Protein AF-C0GAB8-F1 (afdb_monomer_lite)

Sequence (96 aa):
MADLSRGYDPVHWDDAWADWDCPWRKIARIDKKTPPSWKLADDIISAGLRGLLFPSLRHAGGTNLVIFPANLMAGDEVDVYDPDNRLPRDQSSWPH

InterPro domains:
  IPR014914 RES domain [PF08808] (13-90)

Foldseek 3Di:
DAECAVDDDVVVDPPLRNCLVPPQCCCCPPVVHHRSNVVVVVVCVVVLHQWYWHHDPVDHSDIDIDGDPSSDDPPDDDDDDDPPVPDQPDPVSDDD

Secondary structure (DSSP, 8-state):
-EE-TT---TTTS-GGGGGTT--HHHHHHTS----HHHHHHHHHHHTT--EEEEE-SSSTT-EEEEE-GGG--TT-------TT--S-SSGGGS--

Structure (mmCIF, N/CA/C/O backbone):
data_AF-C0GAB8-F1
#
_entry.id   AF-C0GAB8-F1
#
loop_
_atom_site.group_PDB
_atom_site.id
_atom_site.type_symbol
_atom_site.label_atom_id
_atom_site.label_alt_id
_atom_site.label_comp_id
_atom_site.label_asym_id
_atom_site.label_entity_id
_atom_site.label_seq_id
_atom_site.pdbx_PDB_ins_code
_atom_site.Cartn_x
_atom_site.Cartn_y
_atom_site.Cartn_z
_atom_site.occupancy
_atom_site.B_iso_or_equiv
_atom_site.auth_seq_id
_atom_site.auth_comp_id
_atom_site.auth_asym_id
_atom_site.auth_atom_id
_atom_site.pdbx_PDB_model_num
ATOM 1 N N . MET A 1 1 ? -9.473 -6.926 0.355 1.00 89.81 1 MET A N 1
ATOM 2 C CA . MET A 1 1 ? -8.147 -6.268 0.309 1.00 89.81 1 MET A CA 1
ATOM 3 C C . MET A 1 1 ? -7.186 -7.222 -0.382 1.00 89.81 1 MET A C 1
ATOM 5 O O . MET A 1 1 ? -7.471 -8.413 -0.367 1.00 89.81 1 MET A O 1
ATOM 9 N N . ALA A 1 2 ? -6.114 -6.727 -0.998 1.00 94.31 2 ALA A N 1
ATOM 10 C CA . ALA A 1 2 ? -5.031 -7.585 -1.487 1.00 94.31 2 ALA A CA 1
ATOM 11 C C . ALA A 1 2 ? -4.112 -7.971 -0.314 1.00 94.31 2 ALA A C 1
ATOM 13 O O . ALA A 1 2 ? -3.859 -7.130 0.553 1.00 94.31 2 ALA A O 1
ATOM 14 N N . ASP A 1 3 ? -3.634 -9.217 -0.265 1.00 95.69 3 ASP A N 1
ATOM 15 C CA . ASP A 1 3 ? -2.821 -9.721 0.852 1.00 95.69 3 ASP A CA 1
ATOM 16 C C . ASP A 1 3 ? -1.466 -10.274 0.396 1.00 95.69 3 ASP A C 1
ATOM 18 O O . ASP A 1 3 ? -1.301 -11.472 0.185 1.00 95.69 3 ASP A O 1
ATOM 22 N N . LEU A 1 4 ? -0.480 -9.384 0.300 1.00 95.44 4 LEU A N 1
ATOM 23 C CA . LEU A 1 4 ? 0.923 -9.702 0.035 1.00 95.44 4 LEU A CA 1
ATOM 24 C C . LEU A 1 4 ? 1.704 -9.935 1.342 1.00 95.44 4 LEU A C 1
ATOM 26 O O . LEU A 1 4 ? 2.929 -9.934 1.331 1.00 95.44 4 LEU A O 1
ATOM 30 N N . SER A 1 5 ? 1.063 -10.116 2.503 1.00 94.94 5 SER A N 1
ATOM 31 C CA . SER A 1 5 ? 1.770 -10.194 3.799 1.00 94.94 5 SER A CA 1
ATOM 32 C C . SER A 1 5 ? 2.818 -11.314 3.882 1.00 94.94 5 SER A C 1
ATOM 34 O O . SER A 1 5 ? 3.745 -11.239 4.690 1.00 94.94 5 SER A O 1
ATOM 36 N N . ARG A 1 6 ? 2.711 -12.337 3.024 1.00 93.94 6 ARG A N 1
ATOM 37 C CA . ARG A 1 6 ? 3.674 -13.444 2.892 1.00 93.94 6 ARG A CA 1
ATOM 38 C C . ARG A 1 6 ? 4.806 -13.187 1.892 1.00 93.94 6 ARG A C 1
ATOM 40 O O . ARG A 1 6 ? 5.690 -14.027 1.770 1.00 93.94 6 ARG A O 1
ATOM 47 N N . GLY A 1 7 ? 4.820 -12.023 1.250 1.00 93.31 7 GLY A N 1
ATOM 48 C CA . GLY A 1 7 ? 5.760 -11.671 0.193 1.00 93.31 7 GLY A CA 1
ATOM 49 C C . GLY A 1 7 ? 5.317 -12.160 -1.184 1.00 93.31 7 GLY A C 1
ATOM 50 O O . GLY A 1 7 ? 4.267 -12.785 -1.338 1.00 93.31 7 GLY A O 1
ATOM 51 N N . TYR A 1 8 ? 6.128 -11.826 -2.187 1.00 95.31 8 TYR A N 1
ATOM 52 C CA . TYR A 1 8 ? 5.907 -12.238 -3.568 1.00 95.31 8 TYR A CA 1
ATOM 53 C C . TYR A 1 8 ? 6.148 -13.742 -3.734 1.00 95.31 8 TYR A C 1
ATOM 55 O O . TYR A 1 8 ? 7.170 -14.271 -3.297 1.00 95.31 8 TYR A O 1
ATOM 63 N N . ASP A 1 9 ? 5.211 -14.400 -4.406 1.00 94.38 9 ASP A N 1
ATOM 64 C CA . ASP A 1 9 ? 5.307 -15.786 -4.846 1.00 94.38 9 ASP A CA 1
ATOM 65 C C . ASP A 1 9 ? 4.787 -15.843 -6.289 1.00 94.38 9 ASP A C 1
ATOM 67 O O . ASP A 1 9 ? 3.608 -15.543 -6.498 1.00 94.38 9 ASP A O 1
ATOM 71 N N . PRO A 1 10 ? 5.617 -16.227 -7.275 1.00 93.94 10 PRO A N 1
ATOM 72 C CA . PRO A 1 10 ? 5.219 -16.259 -8.684 1.00 93.94 10 PRO A CA 1
ATOM 73 C C . PRO A 1 10 ? 4.106 -17.275 -8.991 1.00 93.94 10 PRO A C 1
ATOM 75 O O . PRO A 1 10 ? 3.537 -17.252 -10.076 1.00 93.94 10 PRO A O 1
ATOM 78 N N . VAL A 1 11 ? 3.782 -18.187 -8.065 1.00 94.94 11 VAL A N 1
ATOM 79 C CA . VAL A 1 11 ? 2.626 -19.092 -8.199 1.00 94.94 11 VAL A CA 1
ATOM 80 C C . VAL A 1 11 ? 1.308 -18.371 -7.900 1.00 94.94 11 VAL A C 1
ATOM 82 O O . VAL A 1 11 ? 0.263 -18.751 -8.424 1.00 94.94 11 VAL A O 1
ATOM 85 N N . HIS A 1 12 ? 1.349 -17.337 -7.057 1.00 91.06 12 HIS A N 1
ATOM 86 C CA . HIS A 1 12 ? 0.166 -16.647 -6.537 1.00 91.06 12 HIS A CA 1
ATOM 87 C C . HIS A 1 12 ? 0.025 -15.207 -7.045 1.00 91.06 12 HIS A C 1
ATOM 89 O O . HIS A 1 12 ? -1.060 -14.635 -6.947 1.00 91.06 12 HIS A O 1
ATOM 95 N N . TRP A 1 13 ? 1.101 -14.627 -7.576 1.00 92.31 13 TRP A N 1
ATOM 96 C CA . TRP A 1 13 ? 1.172 -13.233 -7.993 1.00 92.31 13 TRP A CA 1
ATOM 97 C C . TRP A 1 13 ? 1.752 -13.107 -9.394 1.00 92.31 13 TRP A C 1
ATOM 99 O O . TRP A 1 13 ? 2.716 -13.786 -9.734 1.00 92.31 13 TRP A O 1
ATOM 109 N N . ASP A 1 14 ? 1.198 -12.182 -10.177 1.00 92.50 14 ASP A N 1
ATOM 110 C CA . ASP A 1 14 ? 1.764 -11.813 -11.473 1.00 92.50 14 ASP A CA 1
ATOM 111 C C . ASP A 1 14 ? 3.152 -11.179 -11.313 1.00 92.50 14 ASP A C 1
ATOM 113 O O . ASP A 1 14 ?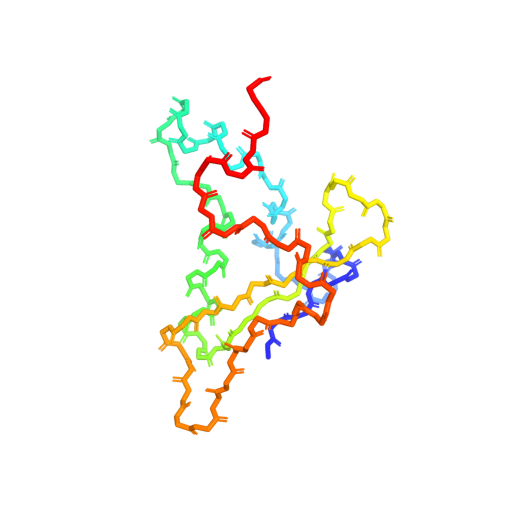 3.395 -10.439 -10.357 1.00 92.50 14 ASP A O 1
ATOM 117 N N . ASP A 1 15 ? 4.020 -11.348 -12.315 1.00 93.62 15 ASP A N 1
ATOM 118 C CA . ASP A 1 15 ? 5.398 -10.824 -12.325 1.00 93.62 15 ASP A CA 1
ATOM 119 C C . ASP A 1 15 ? 5.506 -9.313 -12.070 1.00 93.62 15 ASP A C 1
ATOM 121 O O . ASP A 1 15 ? 6.527 -8.832 -11.579 1.00 93.62 15 ASP A O 1
ATOM 125 N N . ALA A 1 16 ? 4.447 -8.547 -12.347 1.00 91.06 16 ALA A N 1
ATOM 126 C CA . ALA A 1 16 ? 4.389 -7.124 -12.018 1.00 91.06 16 ALA A CA 1
ATOM 127 C C . ALA A 1 16 ? 4.605 -6.850 -10.516 1.00 91.06 16 ALA A C 1
ATOM 129 O O . ALA A 1 16 ? 5.110 -5.787 -10.149 1.00 91.06 16 ALA A O 1
ATOM 130 N N . TRP A 1 17 ? 4.244 -7.802 -9.652 1.00 94.25 17 TRP A N 1
ATOM 131 C CA . TRP A 1 17 ? 4.386 -7.711 -8.203 1.00 94.25 17 TRP A CA 1
ATOM 132 C C . TRP A 1 17 ? 5.791 -8.030 -7.702 1.00 94.25 17 TRP A C 1
ATOM 134 O O . TRP A 1 17 ? 6.062 -7.770 -6.533 1.00 94.25 17 TRP A O 1
ATOM 144 N N . ALA A 1 18 ? 6.697 -8.539 -8.541 1.00 94.75 18 ALA A N 1
ATOM 145 C CA . ALA A 1 18 ? 8.054 -8.889 -8.120 1.00 94.75 18 ALA A CA 1
ATOM 146 C C . ALA A 1 18 ? 8.830 -7.685 -7.549 1.00 94.75 18 ALA A C 1
ATOM 148 O O . ALA A 1 18 ? 9.594 -7.847 -6.603 1.00 94.75 18 ALA A O 1
ATOM 149 N N . ASP A 1 19 ? 8.565 -6.478 -8.062 1.00 94.50 19 ASP A N 1
ATOM 150 C CA . ASP A 1 19 ? 9.209 -5.220 -7.651 1.00 94.50 19 ASP A CA 1
ATOM 151 C C . ASP A 1 19 ? 8.366 -4.400 -6.650 1.00 94.50 19 ASP A C 1
ATOM 153 O O . ASP A 1 19 ? 8.487 -3.168 -6.561 1.00 94.50 19 ASP A O 1
ATOM 157 N N . TRP A 1 20 ? 7.469 -5.043 -5.895 1.00 94.62 20 TRP A N 1
ATOM 158 C CA . TRP A 1 20 ? 6.614 -4.353 -4.919 1.00 94.62 20 TRP A CA 1
ATOM 159 C C . TRP A 1 20 ? 7.421 -3.550 -3.882 1.00 94.62 20 TRP A C 1
ATOM 161 O O . TRP A 1 20 ? 6.985 -2.479 -3.448 1.00 94.62 20 TRP A O 1
ATOM 171 N N . ASP A 1 21 ? 8.610 -4.033 -3.516 1.00 95.12 21 ASP A N 1
ATOM 172 C CA . ASP A 1 21 ? 9.519 -3.446 -2.528 1.00 95.12 21 ASP A CA 1
ATOM 173 C C . ASP A 1 21 ? 10.541 -2.474 -3.136 1.00 95.12 21 ASP A C 1
ATOM 175 O O . ASP A 1 21 ? 11.492 -2.061 -2.461 1.00 95.12 21 ASP A O 1
ATOM 179 N N . CYS A 1 22 ? 10.337 -2.069 -4.396 1.00 94.94 22 CYS A N 1
ATOM 180 C CA . CYS A 1 22 ? 11.252 -1.183 -5.101 1.00 94.94 22 CYS A CA 1
ATOM 181 C C . CYS A 1 22 ? 11.597 0.079 -4.279 1.00 94.94 22 CYS A C 1
ATOM 183 O O . CYS A 1 22 ? 10.780 0.583 -3.494 1.00 94.94 22 CYS A O 1
ATOM 185 N N . PRO A 1 23 ? 12.794 0.671 -4.478 1.00 95.38 23 PRO A N 1
ATOM 186 C CA . PRO A 1 23 ? 13.249 1.856 -3.749 1.00 95.38 23 PRO A CA 1
ATOM 187 C C . PRO A 1 23 ? 12.523 3.128 -4.224 1.00 95.38 23 PRO A C 1
ATOM 189 O O . PRO A 1 23 ? 13.130 4.063 -4.759 1.00 95.38 23 PRO A O 1
ATOM 192 N N . TRP A 1 24 ? 11.208 3.189 -4.001 1.00 94.25 24 TRP A N 1
ATOM 193 C CA . TRP A 1 24 ? 10.282 4.176 -4.558 1.00 94.25 24 TRP A CA 1
ATOM 194 C C . TRP A 1 24 ? 10.743 5.610 -4.315 1.00 94.25 24 TRP A C 1
ATOM 196 O O . TRP A 1 24 ? 10.615 6.465 -5.187 1.00 94.25 24 TRP A O 1
ATOM 206 N N . ARG A 1 25 ? 11.328 5.884 -3.139 1.00 94.75 25 ARG A N 1
ATOM 207 C CA . ARG A 1 25 ? 11.777 7.229 -2.774 1.00 94.75 25 ARG A CA 1
ATOM 208 C C . ARG A 1 25 ? 12.903 7.691 -3.687 1.00 94.75 25 ARG A C 1
ATOM 210 O O . ARG A 1 25 ? 12.864 8.833 -4.132 1.00 94.75 25 ARG A O 1
ATOM 217 N N . LYS A 1 26 ? 13.875 6.826 -3.988 1.00 97.31 26 LYS A N 1
ATOM 218 C CA . LYS A 1 26 ? 14.949 7.142 -4.937 1.00 97.31 26 LYS A CA 1
ATOM 219 C C . LYS A 1 26 ? 14.363 7.344 -6.334 1.00 97.31 26 LYS A C 1
ATOM 221 O O . LYS A 1 26 ? 14.600 8.392 -6.930 1.00 97.31 26 LYS A O 1
ATOM 226 N N . ILE A 1 27 ? 13.559 6.390 -6.804 1.00 97.62 27 ILE A N 1
ATOM 227 C CA . ILE A 1 27 ? 12.977 6.402 -8.155 1.00 97.62 27 ILE A CA 1
ATOM 228 C C . ILE A 1 27 ? 12.169 7.689 -8.391 1.00 97.62 27 ILE A C 1
ATOM 230 O O . ILE A 1 27 ? 12.405 8.409 -9.359 1.00 97.62 27 ILE A O 1
ATOM 234 N N . ALA A 1 28 ? 11.279 8.037 -7.460 1.00 97.44 28 ALA A N 1
ATOM 235 C CA . ALA A 1 28 ? 10.421 9.210 -7.587 1.00 97.44 28 ALA A CA 1
ATOM 236 C C . ALA A 1 28 ? 11.157 10.530 -7.311 1.00 97.44 28 ALA A C 1
ATOM 238 O O . ALA A 1 28 ? 10.984 11.512 -8.034 1.00 97.44 28 ALA A O 1
ATOM 239 N N . ARG A 1 29 ? 11.963 10.607 -6.242 1.00 97.00 29 ARG A N 1
ATOM 240 C CA . ARG A 1 29 ? 12.517 11.895 -5.780 1.00 97.00 29 ARG A CA 1
ATOM 241 C C . ARG A 1 29 ? 13.826 12.263 -6.458 1.00 97.00 29 ARG A C 1
ATOM 243 O O . ARG A 1 29 ? 14.030 13.455 -6.695 1.00 97.00 29 ARG A O 1
ATOM 250 N N . ILE A 1 30 ? 14.670 11.279 -6.755 1.00 97.38 30 ILE A N 1
ATOM 251 C CA . ILE A 1 30 ? 15.996 11.478 -7.348 1.00 97.38 30 ILE A CA 1
ATOM 252 C C . ILE A 1 30 ? 15.903 11.267 -8.854 1.00 97.38 30 ILE A C 1
ATOM 254 O O . ILE A 1 30 ? 16.158 12.198 -9.610 1.00 97.38 30 ILE A O 1
ATOM 258 N N . ASP A 1 31 ? 15.448 10.088 -9.278 1.00 97.69 31 ASP A N 1
ATOM 259 C CA . ASP A 1 31 ? 15.473 9.707 -10.695 1.00 97.69 31 ASP A CA 1
ATOM 260 C C . ASP A 1 31 ? 14.313 10.327 -11.499 1.00 97.69 31 ASP A C 1
ATOM 262 O O . ASP A 1 31 ? 14.314 10.252 -12.725 1.00 97.69 31 ASP A O 1
ATOM 266 N N . LYS A 1 32 ? 13.338 10.949 -10.815 1.00 97.38 32 LYS A N 1
ATOM 267 C CA . LYS A 1 32 ? 12.138 11.590 -11.389 1.00 97.38 32 LYS A CA 1
ATOM 268 C C . LYS A 1 32 ? 11.316 10.657 -12.289 1.00 97.38 32 LYS A C 1
ATOM 270 O O . LYS A 1 32 ? 10.765 11.086 -13.299 1.00 97.38 32 LYS A O 1
ATOM 275 N N . LYS A 1 33 ? 11.225 9.381 -11.912 1.00 97.25 33 LYS A N 1
ATOM 276 C CA . LYS A 1 33 ? 10.455 8.343 -12.614 1.00 97.25 33 LYS A CA 1
ATOM 277 C C . LYS A 1 33 ? 9.303 7.832 -11.753 1.00 97.25 33 LYS A C 1
ATOM 279 O O . LYS A 1 33 ? 9.302 8.017 -10.538 1.00 97.25 33 LYS A O 1
ATOM 284 N N . THR A 1 34 ? 8.353 7.146 -12.381 1.00 95.94 34 THR A N 1
ATOM 285 C CA . THR A 1 34 ? 7.259 6.461 -11.682 1.00 95.94 34 THR A CA 1
ATOM 286 C C . THR A 1 34 ? 7.754 5.142 -11.080 1.00 95.94 34 THR A C 1
ATOM 288 O O . THR A 1 34 ? 8.263 4.301 -11.824 1.00 95.94 34 THR A O 1
ATOM 291 N N . PRO A 1 35 ? 7.632 4.933 -9.757 1.00 97.00 35 PRO A N 1
ATOM 292 C CA . PRO A 1 35 ? 7.925 3.649 -9.127 1.00 97.00 35 PRO A CA 1
ATOM 293 C C . PRO A 1 35 ? 6.966 2.540 -9.593 1.00 97.00 35 PRO A C 1
ATOM 295 O O . PRO A 1 35 ? 5.761 2.790 -9.654 1.00 97.00 35 PRO A O 1
ATOM 298 N N . PRO A 1 36 ? 7.454 1.308 -9.834 1.00 94.88 36 PRO A N 1
ATOM 299 C CA . PRO A 1 36 ? 6.601 0.153 -10.133 1.00 94.88 36 PRO A CA 1
ATOM 300 C C . PRO A 1 36 ? 5.488 -0.073 -9.102 1.00 94.88 36 PRO A C 1
ATOM 302 O O . PRO A 1 36 ? 4.344 -0.328 -9.472 1.00 94.88 36 PRO A O 1
ATOM 305 N N . SER A 1 37 ? 5.784 0.127 -7.814 1.00 94.12 37 SER A N 1
ATOM 306 C CA . SER A 1 37 ? 4.812 -0.042 -6.728 1.00 94.12 37 SER A CA 1
ATOM 307 C C . SER A 1 37 ? 3.608 0.905 -6.796 1.00 94.12 37 SER A C 1
ATOM 309 O O . SER A 1 37 ? 2.565 0.594 -6.227 1.00 94.12 37 SER A O 1
ATOM 311 N N . TRP A 1 38 ? 3.704 2.037 -7.504 1.00 94.88 38 TRP A N 1
ATOM 312 C CA . TRP A 1 38 ? 2.554 2.927 -7.710 1.00 94.88 38 TRP A CA 1
ATOM 313 C C . TRP A 1 38 ? 1.552 2.331 -8.687 1.00 94.88 38 TRP A C 1
ATOM 315 O O . TRP A 1 38 ? 0.358 2.385 -8.427 1.00 94.88 38 TRP A O 1
ATOM 325 N N . LYS A 1 39 ? 2.037 1.685 -9.753 1.00 92.81 39 LYS A N 1
ATOM 326 C CA . LYS A 1 39 ? 1.165 0.989 -10.699 1.00 92.81 39 LYS A CA 1
ATOM 327 C C . LYS A 1 39 ? 0.409 -0.153 -10.015 1.00 92.81 39 LYS A C 1
ATOM 329 O O . LYS A 1 39 ? -0.785 -0.295 -10.227 1.00 92.81 39 LYS A O 1
ATOM 334 N N . LEU A 1 40 ? 1.079 -0.899 -9.132 1.00 93.75 40 LEU A N 1
ATOM 335 C CA . LEU A 1 40 ? 0.415 -1.928 -8.324 1.00 93.75 40 LEU A CA 1
ATOM 336 C C . LEU A 1 40 ? -0.705 -1.332 -7.462 1.00 93.75 40 LEU A C 1
ATOM 338 O O . LEU A 1 40 ? -1.789 -1.898 -7.384 1.00 93.75 40 LEU A O 1
ATOM 342 N N . ALA A 1 41 ? -0.471 -0.171 -6.841 1.00 93.06 41 ALA A N 1
ATOM 343 C CA . ALA A 1 41 ? -1.513 0.524 -6.091 1.00 93.06 41 ALA A CA 1
ATOM 344 C C . ALA A 1 41 ? -2.682 0.957 -6.994 1.00 93.06 41 ALA A C 1
ATOM 346 O O . ALA A 1 41 ? -3.833 0.742 -6.618 1.00 93.06 41 ALA A O 1
ATOM 347 N N . ASP A 1 42 ? -2.404 1.501 -8.182 1.00 93.94 42 ASP A N 1
ATOM 348 C CA . ASP A 1 42 ? -3.431 1.886 -9.159 1.00 93.94 42 ASP A CA 1
ATOM 349 C C . ASP A 1 42 ? -4.285 0.685 -9.593 1.00 93.94 42 ASP A C 1
ATOM 351 O O . ASP A 1 42 ? -5.510 0.803 -9.675 1.00 93.94 42 ASP A O 1
ATOM 355 N N . ASP A 1 43 ? -3.670 -0.482 -9.809 1.00 93.31 43 ASP A N 1
ATOM 356 C CA . ASP A 1 43 ? -4.368 -1.719 -10.176 1.00 93.31 43 ASP A CA 1
ATOM 357 C C . ASP A 1 43 ? -5.299 -2.189 -9.040 1.00 93.31 43 ASP A C 1
ATOM 359 O O . ASP A 1 43 ? -6.467 -2.509 -9.273 1.00 93.31 43 ASP A O 1
ATOM 363 N N . ILE A 1 44 ? -4.827 -2.155 -7.786 1.00 94.38 44 ILE A N 1
ATOM 364 C CA . ILE A 1 44 ? -5.631 -2.501 -6.598 1.00 94.38 44 ILE A CA 1
ATOM 365 C C . ILE A 1 44 ? -6.806 -1.529 -6.429 1.00 94.38 44 ILE A C 1
ATOM 367 O O . ILE A 1 44 ? -7.932 -1.956 -6.150 1.00 94.38 44 ILE A O 1
ATOM 371 N N . ILE A 1 45 ? -6.554 -0.227 -6.596 1.00 95.56 45 ILE A N 1
ATOM 372 C CA . ILE A 1 45 ? -7.587 0.807 -6.504 1.00 95.56 45 ILE A CA 1
ATOM 373 C C . ILE A 1 45 ? -8.627 0.594 -7.608 1.00 95.56 45 ILE A C 1
ATOM 375 O O . ILE A 1 45 ? -9.822 0.563 -7.322 1.00 95.56 45 ILE A O 1
ATOM 379 N N . SER A 1 46 ? -8.188 0.376 -8.846 1.00 95.81 46 SER A N 1
ATOM 380 C CA . SER A 1 46 ? -9.069 0.159 -10.002 1.00 95.81 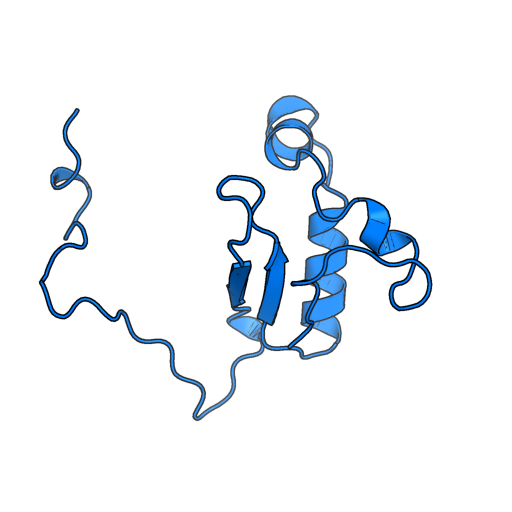46 SER A CA 1
ATOM 381 C C . SER A 1 46 ? -9.898 -1.122 -9.879 1.00 95.81 46 SER A C 1
ATOM 383 O O . SER A 1 46 ? -11.031 -1.171 -10.351 1.00 95.81 46 SER A O 1
ATOM 385 N N . ALA A 1 47 ? -9.381 -2.137 -9.182 1.00 95.06 47 ALA A N 1
ATOM 386 C CA . ALA A 1 47 ? -10.116 -3.353 -8.833 1.00 95.06 47 ALA A CA 1
ATOM 387 C C . ALA A 1 47 ? -11.161 -3.152 -7.710 1.00 95.06 47 ALA A C 1
ATOM 389 O O . ALA A 1 47 ? -11.816 -4.111 -7.299 1.00 95.06 47 ALA A O 1
ATOM 390 N N . GLY A 1 48 ? -11.318 -1.934 -7.178 1.00 95.94 48 GLY A N 1
ATOM 391 C CA . GLY A 1 48 ? -12.278 -1.618 -6.115 1.00 95.94 48 GLY A CA 1
ATOM 392 C C . GLY A 1 48 ? -11.877 -2.147 -4.734 1.00 95.94 48 GLY A C 1
ATOM 393 O O . GLY A 1 48 ? -12.711 -2.251 -3.830 1.00 95.94 48 GLY A O 1
ATOM 394 N N . LEU A 1 49 ? -10.608 -2.519 -4.537 1.00 96.44 49 LEU A N 1
ATOM 395 C CA . LEU A 1 49 ? -10.123 -3.032 -3.259 1.00 96.44 49 LEU A CA 1
ATOM 396 C C . LEU A 1 49 ? -9.805 -1.883 -2.290 1.00 96.44 49 LEU A C 1
ATOM 398 O O . LEU A 1 49 ? -9.180 -0.890 -2.647 1.00 96.44 49 LEU A O 1
ATOM 402 N N . ARG A 1 50 ? -10.194 -2.045 -1.020 1.00 95.88 50 ARG A N 1
ATOM 403 C CA . ARG A 1 50 ? -10.054 -1.020 0.039 1.00 95.88 50 ARG A CA 1
ATOM 404 C C . ARG A 1 50 ? -8.642 -0.849 0.600 1.00 95.88 50 ARG A C 1
ATOM 406 O O . ARG A 1 50 ? -8.391 0.095 1.340 1.00 95.88 50 ARG A O 1
ATOM 413 N N . GLY A 1 51 ? -7.732 -1.776 0.310 1.00 95.94 51 GLY A N 1
ATOM 414 C CA . GLY A 1 51 ? -6.418 -1.789 0.942 1.00 95.94 51 GLY A CA 1
ATOM 415 C C . GLY A 1 51 ? -5.517 -2.938 0.511 1.00 95.94 51 GLY A C 1
ATOM 416 O O . GLY A 1 51 ? -5.946 -3.845 -0.215 1.00 95.94 51 GLY A O 1
ATOM 417 N N . LEU A 1 52 ? -4.279 -2.873 1.000 1.00 96.56 52 LEU A N 1
ATOM 418 C CA . LEU A 1 52 ? -3.183 -3.807 0.745 1.00 96.56 52 LEU A CA 1
ATOM 419 C C . LEU A 1 52 ? -2.452 -4.120 2.055 1.00 96.56 52 LEU A C 1
ATOM 421 O O . LEU A 1 52 ? -2.009 -3.203 2.747 1.00 96.56 52 LEU A O 1
ATOM 425 N N . LEU A 1 53 ? -2.271 -5.404 2.354 1.00 97.12 53 LEU A N 1
ATOM 426 C CA . LEU A 1 53 ? -1.307 -5.870 3.352 1.00 97.12 53 LEU A CA 1
ATOM 427 C C . LEU A 1 53 ? 0.004 -6.229 2.655 1.00 97.12 53 LEU A C 1
ATOM 429 O O . LEU A 1 53 ? -0.021 -6.898 1.626 1.00 97.12 53 LEU A O 1
ATOM 433 N N . PHE A 1 54 ? 1.141 -5.802 3.203 1.00 96.00 54 PHE A N 1
ATOM 434 C CA . PHE A 1 54 ? 2.458 -6.124 2.644 1.00 96.00 54 PHE A CA 1
ATOM 435 C C . PHE A 1 54 ? 3.545 -6.209 3.729 1.00 96.00 54 PHE A C 1
ATOM 437 O O . PHE A 1 54 ? 3.383 -5.624 4.805 1.00 96.00 54 PHE A O 1
ATOM 444 N N . PRO A 1 55 ? 4.664 -6.915 3.490 1.00 96.38 55 PRO A N 1
ATOM 445 C CA . PRO A 1 55 ? 5.692 -7.122 4.502 1.00 96.38 55 PRO A CA 1
ATOM 446 C C . PRO A 1 55 ? 6.400 -5.816 4.878 1.00 96.38 55 PRO A C 1
ATOM 448 O O . PRO A 1 55 ? 6.673 -4.953 4.039 1.00 96.38 55 PRO A O 1
ATOM 451 N N . SER A 1 56 ? 6.753 -5.667 6.153 1.00 94.44 56 SER A N 1
ATOM 452 C CA . SER A 1 56 ? 7.556 -4.531 6.594 1.00 94.44 56 SER A CA 1
ATOM 453 C C . SER A 1 56 ? 9.023 -4.706 6.214 1.00 94.44 56 SER A C 1
ATOM 455 O O . SER A 1 56 ? 9.710 -5.596 6.702 1.00 94.44 56 SER A O 1
ATOM 457 N N . LEU A 1 57 ? 9.539 -3.770 5.415 1.00 91.00 57 LEU A N 1
ATOM 458 C CA . LEU A 1 57 ? 10.968 -3.686 5.082 1.00 91.00 57 LEU A CA 1
ATOM 459 C C . LEU A 1 57 ? 11.833 -3.164 6.244 1.00 91.00 57 LEU A C 1
ATOM 461 O O . LEU A 1 57 ? 13.055 -3.114 6.136 1.00 91.00 57 LEU A O 1
ATOM 465 N N . ARG A 1 58 ? 11.214 -2.702 7.340 1.00 92.12 58 ARG A N 1
ATOM 466 C CA . ARG A 1 58 ? 11.911 -2.089 8.488 1.00 92.12 58 ARG A CA 1
ATOM 467 C C . ARG A 1 58 ? 11.851 -2.937 9.750 1.00 92.12 58 ARG A C 1
ATOM 469 O O . ARG A 1 58 ? 12.725 -2.795 10.599 1.00 92.12 58 ARG A O 1
ATOM 476 N N . HIS A 1 59 ? 10.846 -3.798 9.874 1.00 93.62 59 HIS A N 1
ATOM 477 C CA . HIS A 1 59 ? 10.678 -4.694 11.009 1.00 93.62 59 HIS A CA 1
ATOM 478 C C . HIS A 1 59 ? 10.407 -6.110 10.503 1.00 93.62 59 HIS A C 1
ATOM 480 O O . HIS A 1 59 ? 9.328 -6.384 9.982 1.00 93.62 59 HIS A O 1
ATOM 486 N N . ALA A 1 60 ? 11.386 -7.006 10.647 1.00 92.00 60 ALA A N 1
ATOM 487 C CA . ALA A 1 60 ? 11.251 -8.392 10.210 1.00 92.00 60 ALA A CA 1
ATOM 488 C C . ALA A 1 60 ? 10.069 -9.074 10.921 1.00 92.00 60 ALA A C 1
ATOM 490 O O . ALA A 1 60 ? 9.932 -8.975 12.137 1.00 92.00 60 ALA A O 1
ATOM 491 N N . GLY A 1 61 ? 9.206 -9.743 10.153 1.00 93.25 61 GLY A N 1
ATOM 492 C CA . GLY A 1 61 ? 7.958 -10.334 10.654 1.00 93.25 61 GLY A CA 1
ATOM 493 C C . GLY A 1 61 ? 6.797 -9.342 10.820 1.00 93.25 61 GLY A C 1
ATOM 494 O O . GLY A 1 61 ? 5.669 -9.767 11.054 1.00 93.25 61 GLY A O 1
ATOM 495 N N . GLY A 1 62 ? 7.038 -8.037 10.664 1.00 96.06 62 GLY A N 1
ATOM 496 C CA . GLY A 1 62 ? 5.992 -7.018 10.665 1.00 96.06 62 GLY A CA 1
ATOM 497 C C . GLY A 1 62 ? 5.200 -6.985 9.359 1.00 96.06 62 GLY A C 1
ATOM 498 O O . GLY A 1 62 ? 5.737 -7.260 8.287 1.00 96.06 62 GLY A O 1
ATOM 499 N N . THR A 1 63 ? 3.934 -6.578 9.445 1.00 97.00 63 THR A N 1
ATOM 500 C CA . THR A 1 63 ? 3.057 -6.329 8.292 1.00 97.00 63 THR A CA 1
ATOM 501 C C . THR A 1 63 ? 2.627 -4.869 8.294 1.00 97.00 63 THR A C 1
ATOM 503 O O . THR A 1 63 ? 2.251 -4.328 9.332 1.00 97.00 63 THR A O 1
ATOM 506 N N . ASN A 1 64 ? 2.690 -4.235 7.132 1.00 96.06 64 ASN A N 1
ATOM 507 C CA . ASN A 1 64 ? 2.147 -2.909 6.895 1.00 96.06 64 ASN A CA 1
ATOM 508 C C . ASN A 1 64 ? 0.752 -3.024 6.273 1.00 96.06 64 ASN A C 1
ATOM 510 O O . ASN A 1 64 ? 0.477 -3.956 5.516 1.00 96.06 64 ASN A O 1
ATOM 514 N N . LEU A 1 65 ? -0.093 -2.034 6.548 1.00 95.56 65 LEU A N 1
ATOM 515 C CA . LEU A 1 65 ? -1.413 -1.874 5.948 1.00 95.56 65 LEU A CA 1
ATOM 516 C C . LEU A 1 65 ? -1.460 -0.560 5.165 1.00 95.56 65 LEU A C 1
ATOM 518 O O . LEU A 1 65 ? -1.117 0.498 5.693 1.00 95.56 65 LEU A O 1
ATOM 522 N N . VAL A 1 66 ? -1.920 -0.630 3.919 1.00 95.38 66 VAL A N 1
ATOM 523 C CA . VAL A 1 66 ? -2.364 0.527 3.135 1.00 95.38 66 VAL A CA 1
ATOM 524 C C . VAL A 1 66 ? -3.883 0.521 3.101 1.00 95.38 66 VAL A C 1
ATOM 526 O O . VAL A 1 66 ? -4.487 -0.509 2.803 1.00 95.38 66 VAL A O 1
ATOM 529 N N . ILE A 1 67 ? -4.488 1.676 3.355 1.00 95.56 67 ILE A N 1
ATOM 530 C CA . ILE A 1 67 ? -5.921 1.912 3.174 1.00 95.56 67 ILE A CA 1
ATOM 531 C C . ILE A 1 67 ? -6.072 2.881 2.003 1.00 95.56 67 ILE A C 1
ATOM 533 O O . ILE A 1 67 ? -5.354 3.879 1.946 1.00 95.56 67 ILE A O 1
ATOM 537 N N . PHE A 1 68 ? -6.981 2.585 1.075 1.00 94.88 68 PHE A N 1
ATOM 538 C CA . PHE A 1 68 ? -7.284 3.424 -0.085 1.00 94.88 68 PHE A CA 1
ATOM 539 C C . PHE A 1 68 ? -8.618 4.148 0.135 1.00 94.88 68 PHE A C 1
ATOM 541 O O . PHE A 1 68 ? -9.670 3.556 -0.119 1.00 94.88 68 PHE A O 1
ATOM 548 N N . PRO A 1 69 ? -8.611 5.428 0.567 1.00 93.06 69 PRO A N 1
ATOM 549 C CA . PRO A 1 69 ? -9.838 6.150 0.908 1.00 93.06 69 PRO A CA 1
ATOM 550 C C . PRO A 1 69 ? -10.837 6.246 -0.247 1.00 93.06 69 PRO A C 1
ATOM 552 O O . PRO A 1 69 ? -12.039 6.241 -0.018 1.00 93.06 69 PRO A O 1
ATOM 555 N N . ALA A 1 70 ? -10.341 6.276 -1.489 1.00 92.06 70 ALA A N 1
ATOM 556 C CA . ALA A 1 70 ? -11.164 6.334 -2.695 1.00 92.06 70 ALA A CA 1
ATOM 557 C C . ALA A 1 70 ? -12.118 5.133 -2.861 1.00 92.06 70 ALA A C 1
ATOM 559 O O . ALA A 1 70 ? -13.124 5.260 -3.550 1.00 92.06 70 ALA A O 1
ATOM 560 N N . ASN A 1 71 ? -11.817 3.998 -2.221 1.00 96.19 71 ASN A N 1
ATOM 561 C CA . ASN A 1 71 ? -12.602 2.765 -2.317 1.00 96.19 71 ASN A CA 1
ATOM 562 C C . ASN A 1 71 ? -13.385 2.436 -1.038 1.00 96.19 71 ASN A C 1
ATOM 564 O O . ASN A 1 71 ? -14.022 1.381 -0.969 1.00 96.19 71 ASN A O 1
ATOM 568 N N . LEU A 1 72 ? -13.325 3.296 -0.017 1.00 94.88 72 LEU A N 1
ATOM 569 C CA . LEU A 1 72 ? -14.143 3.137 1.183 1.00 94.88 72 LEU A CA 1
ATOM 570 C C . LEU A 1 72 ? -15.607 3.460 0.862 1.00 94.88 72 LEU A C 1
ATOM 572 O O . LEU A 1 72 ? -15.910 4.347 0.065 1.00 94.88 72 LEU A O 1
ATOM 576 N N . MET A 1 73 ? -16.523 2.722 1.479 1.00 95.06 73 MET A N 1
ATOM 577 C CA . MET A 1 73 ? -17.968 2.888 1.331 1.00 95.06 73 MET A CA 1
ATOM 578 C C . MET A 1 73 ? -18.596 3.367 2.638 1.00 95.06 73 MET A C 1
ATOM 580 O O . MET A 1 73 ? -17.967 3.374 3.694 1.00 95.06 73 MET A O 1
ATOM 584 N N . ALA A 1 74 ? -19.878 3.727 2.578 1.00 93.75 74 ALA A N 1
ATOM 585 C CA . ALA A 1 74 ? -20.655 3.980 3.783 1.00 93.75 74 ALA A CA 1
ATOM 586 C C . ALA A 1 74 ? -20.604 2.757 4.718 1.00 93.75 74 ALA A C 1
ATOM 588 O O . ALA A 1 74 ? -20.946 1.647 4.308 1.00 93.75 74 ALA A O 1
ATOM 589 N N . GLY A 1 75 ? -20.176 2.980 5.962 1.00 92.31 75 GLY A N 1
ATOM 590 C CA . GLY A 1 75 ? -19.981 1.937 6.971 1.00 92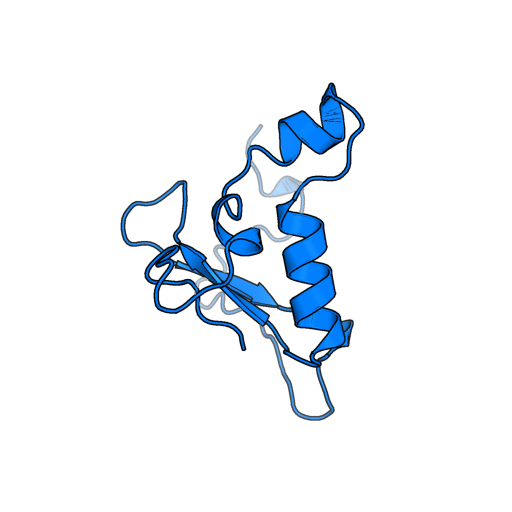.31 75 GLY A CA 1
ATOM 591 C C . GLY A 1 75 ? -18.534 1.463 7.138 1.00 92.31 75 GLY A C 1
ATOM 592 O O . GLY A 1 75 ? -18.261 0.772 8.113 1.00 92.31 75 GLY A O 1
ATOM 593 N N . ASP A 1 76 ? -17.612 1.844 6.247 1.00 93.75 76 ASP A N 1
ATOM 594 C CA . ASP A 1 76 ? -16.177 1.666 6.487 1.00 93.75 76 ASP A CA 1
ATOM 595 C C . ASP A 1 76 ? -15.671 2.792 7.415 1.00 93.75 76 ASP A C 1
ATOM 597 O O . ASP A 1 76 ? -15.885 3.973 7.136 1.00 93.75 76 ASP A O 1
ATOM 601 N N . GLU A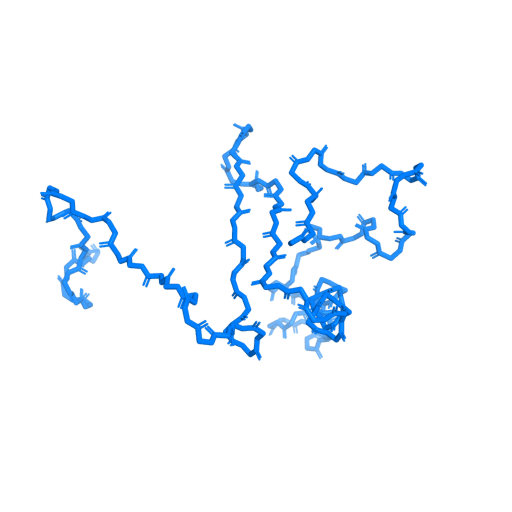 1 77 ? -14.982 2.436 8.502 1.00 91.62 77 GLU A N 1
ATOM 602 C CA . GLU A 1 77 ? -14.479 3.373 9.517 1.00 91.62 77 GLU A CA 1
ATOM 603 C C . GLU A 1 77 ? -12.997 3.107 9.817 1.00 91.62 77 GLU A C 1
ATOM 605 O O . GLU A 1 77 ? -12.530 1.964 9.792 1.00 91.62 77 GLU A O 1
ATOM 610 N N . VAL A 1 78 ? -12.239 4.179 10.057 1.00 89.75 78 VAL A N 1
ATOM 611 C CA . VAL A 1 78 ? -10.825 4.120 10.442 1.00 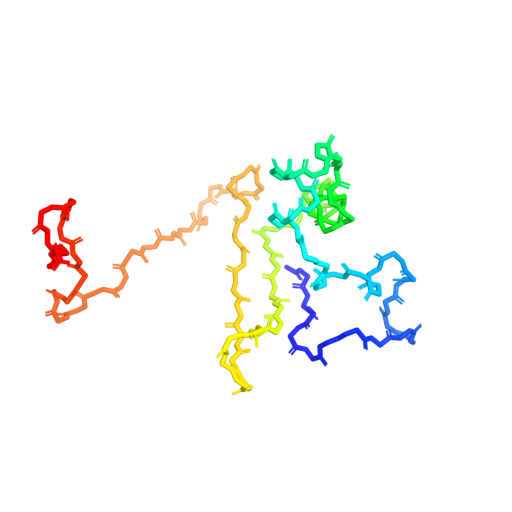89.75 78 VAL A CA 1
ATOM 612 C C . VAL A 1 78 ? -10.609 5.099 11.581 1.00 89.75 78 VAL A C 1
ATOM 614 O O . VAL A 1 78 ? -10.539 6.308 11.360 1.00 89.75 78 VAL A O 1
ATOM 617 N N . ASP A 1 79 ? -10.446 4.556 12.781 1.00 89.81 79 ASP A N 1
ATOM 618 C CA . ASP A 1 79 ? -10.201 5.337 13.984 1.00 89.81 79 ASP A CA 1
ATOM 619 C C . ASP A 1 79 ? -8.754 5.244 14.444 1.00 89.81 79 ASP A C 1
ATOM 621 O O . ASP A 1 79 ? -8.074 4.220 14.318 1.00 89.81 79 ASP A O 1
ATOM 625 N N . VAL A 1 80 ? -8.284 6.337 15.038 1.00 87.69 80 VAL A N 1
ATOM 626 C CA . VAL A 1 80 ? -7.000 6.357 15.729 1.00 87.69 80 VAL A CA 1
ATOM 627 C C . VAL A 1 80 ? -7.164 5.660 17.077 1.00 87.69 80 VAL A C 1
ATOM 629 O O . VAL A 1 80 ? -7.839 6.166 17.971 1.00 87.69 80 VAL A O 1
ATOM 632 N N . TYR A 1 81 ? -6.509 4.510 17.242 1.00 87.69 81 TYR A N 1
ATOM 633 C CA . TYR A 1 81 ? -6.449 3.810 18.523 1.00 87.69 81 TYR A CA 1
ATOM 634 C C . TYR A 1 81 ? -5.217 4.248 19.328 1.00 87.69 81 TYR A C 1
ATOM 636 O O . TYR A 1 81 ? -4.109 3.763 19.097 1.00 87.69 81 TYR A O 1
ATOM 644 N N . ASP A 1 82 ? -5.419 5.168 20.274 1.00 90.56 82 ASP A N 1
ATOM 645 C CA . ASP A 1 82 ? -4.376 5.680 21.176 1.00 90.56 82 ASP A CA 1
ATOM 646 C C . ASP A 1 82 ? -4.867 5.753 22.638 1.00 90.56 82 ASP A C 1
ATOM 648 O O . ASP A 1 82 ? -5.050 6.842 23.187 1.00 90.56 82 ASP A O 1
ATOM 652 N N . PRO A 1 83 ? -5.127 4.601 23.289 1.00 91.81 83 PRO A N 1
ATOM 653 C CA . PRO A 1 83 ? -5.707 4.557 24.637 1.00 91.81 83 PRO A CA 1
ATOM 654 C C . PRO A 1 83 ? -4.811 5.202 25.705 1.00 91.81 83 PRO A C 1
ATOM 656 O O . PRO A 1 83 ? -5.310 5.698 26.712 1.00 91.81 83 PRO A O 1
ATOM 659 N N . ASP A 1 84 ? -3.498 5.224 25.468 1.00 92.25 84 ASP A N 1
ATOM 660 C CA . ASP A 1 84 ? -2.497 5.748 26.399 1.00 92.25 84 ASP A CA 1
ATOM 661 C C . ASP A 1 84 ? -2.091 7.200 26.082 1.00 92.25 84 ASP A C 1
ATOM 663 O O . ASP A 1 84 ? -1.184 7.744 26.718 1.00 92.25 84 ASP A O 1
ATOM 667 N N . ASN A 1 85 ? -2.727 7.833 25.088 1.00 85.62 85 ASN A N 1
ATOM 668 C CA . ASN A 1 85 ? -2.421 9.184 24.614 1.00 85.62 85 ASN A CA 1
ATOM 669 C C . ASN A 1 85 ? -0.917 9.382 24.297 1.00 85.62 85 ASN A C 1
ATOM 671 O O . ASN A 1 85 ? -0.303 10.381 24.696 1.00 85.62 85 ASN A O 1
ATOM 675 N N . ARG A 1 86 ? -0.304 8.394 23.633 1.00 85.19 86 ARG A N 1
ATOM 676 C CA . ARG A 1 86 ? 1.127 8.359 23.286 1.00 85.19 86 ARG A CA 1
ATOM 677 C C . ARG A 1 86 ? 1.416 8.936 21.911 1.00 85.19 86 ARG A C 1
ATOM 679 O O . ARG A 1 86 ? 2.584 9.209 21.622 1.00 85.19 86 ARG A O 1
ATOM 686 N N . LEU A 1 87 ? 0.405 9.090 21.058 1.00 85.44 87 LEU A N 1
ATOM 687 C CA . LEU A 1 87 ? 0.607 9.714 19.765 1.00 85.44 87 LEU A CA 1
ATOM 688 C C . LEU A 1 87 ? 0.878 11.216 19.941 1.00 85.44 87 LEU A C 1
ATOM 690 O O . LEU A 1 87 ? 0.276 11.884 20.788 1.00 85.44 87 LEU A O 1
ATOM 694 N N . PRO A 1 88 ? 1.803 11.765 19.140 1.00 83.94 88 PRO A N 1
ATOM 695 C CA . PRO A 1 88 ? 2.081 13.187 19.141 1.00 83.94 88 PRO A CA 1
ATOM 696 C C . PRO A 1 88 ? 0.833 13.956 18.709 1.00 83.94 88 PRO A C 1
ATOM 698 O O . PRO A 1 88 ? 0.207 13.625 17.703 1.00 83.94 88 PRO A O 1
ATOM 701 N N . ARG A 1 89 ? 0.476 14.990 19.474 1.00 81.00 89 ARG A N 1
ATOM 702 C CA . ARG A 1 89 ? -0.732 15.792 19.220 1.00 81.00 89 ARG A CA 1
ATOM 703 C C . ARG A 1 89 ? -0.562 16.692 18.005 1.00 81.00 89 ARG A C 1
ATOM 705 O O . ARG A 1 89 ? -1.509 16.941 17.270 1.00 81.00 89 ARG A O 1
ATOM 712 N N . ASP A 1 90 ? 0.656 17.181 17.816 1.00 82.44 90 ASP A N 1
ATOM 713 C CA . ASP A 1 90 ? 1.029 18.085 16.742 1.00 82.44 90 ASP A CA 1
ATOM 714 C C . ASP A 1 90 ? 2.539 18.006 16.460 1.00 82.44 90 ASP A C 1
ATOM 716 O O . ASP A 1 90 ? 3.283 17.225 17.061 1.00 82.44 90 ASP A O 1
ATOM 720 N N . GLN A 1 91 ? 3.006 18.842 15.532 1.00 75.50 91 GLN A N 1
ATOM 721 C CA . GLN A 1 91 ? 4.406 18.891 15.118 1.00 75.50 91 GLN A CA 1
ATOM 722 C C . GLN A 1 91 ? 5.381 19.232 16.263 1.00 75.50 91 GLN A C 1
ATOM 724 O O . GLN A 1 91 ? 6.550 18.862 16.166 1.00 75.50 91 GLN A O 1
ATOM 729 N N . SER A 1 92 ? 4.925 19.889 17.339 1.00 80.06 92 SER A N 1
ATOM 730 C CA . SER A 1 92 ? 5.753 20.243 18.505 1.00 80.06 92 SER A CA 1
ATOM 731 C C . SER A 1 92 ? 6.004 19.071 19.457 1.00 80.06 92 SER A C 1
ATOM 733 O O . SER A 1 92 ? 6.858 19.150 20.334 1.00 80.06 92 SER A O 1
ATOM 735 N N . SER A 1 93 ? 5.289 17.961 19.27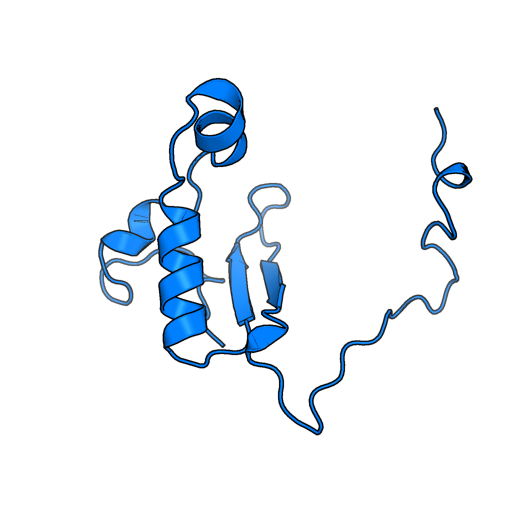0 1.00 79.12 93 SER A N 1
ATOM 736 C CA . SER A 1 93 ? 5.416 16.765 20.106 1.00 79.12 93 SER A CA 1
ATOM 737 C C . SER A 1 93 ? 6.660 15.918 19.784 1.00 79.12 93 SER A C 1
ATOM 739 O O . SER A 1 93 ? 6.961 14.974 20.514 1.00 79.12 93 SER A O 1
ATOM 741 N N . TRP A 1 94 ? 7.383 16.225 18.701 1.00 74.12 94 TRP A N 1
ATOM 742 C CA . TRP A 1 94 ? 8.619 15.535 18.329 1.00 74.12 94 TRP A CA 1
ATOM 743 C C . TRP A 1 94 ? 9.842 16.304 18.851 1.00 74.12 94 TRP A C 1
ATOM 745 O O . TRP A 1 94 ? 9.974 17.488 18.534 1.00 74.12 94 TRP A O 1
ATOM 755 N N . PRO A 1 95 ? 10.753 15.670 19.616 1.00 67.12 95 PRO A N 1
ATOM 756 C CA . PRO A 1 95 ? 12.001 16.313 20.007 1.00 67.12 95 PRO A CA 1
ATOM 757 C C . PRO A 1 95 ? 12.870 16.588 18.771 1.00 67.12 95 PRO A C 1
ATOM 759 O O . PRO A 1 95 ? 12.938 15.757 17.862 1.00 67.12 95 PRO A O 1
ATOM 762 N N . HIS A 1 96 ? 13.490 17.771 18.746 1.00 58.47 96 HIS A N 1
ATOM 763 C CA . HIS A 1 96 ? 14.472 18.173 17.735 1.00 58.47 96 HIS A CA 1
ATOM 764 C C . HIS A 1 96 ? 15.762 17.353 17.821 1.00 58.47 96 HIS A C 1
ATOM 766 O O . HIS A 1 96 ? 16.169 17.009 18.955 1.00 58.47 96 HIS A O 1
#

Radius of gyration: 16.24 Å; chains: 1; bounding box: 37×39×39 Å

pLDDT: mean 92.29, std 6.37, range [58.47, 97.69]

Organism: NCBI:txid595497